Protein AF-A0A397V4N2-F1 (afdb_monomer_lite)

Structure (mmCIF, N/CA/C/O backbone):
data_AF-A0A397V4N2-F1
#
_entry.id   AF-A0A397V4N2-F1
#
loop_
_atom_site.group_PDB
_atom_site.id
_atom_site.type_symbol
_atom_site.label_atom_id
_atom_site.label_alt_id
_atom_site.label_comp_id
_atom_site.label_asym_id
_atom_site.label_entity_id
_atom_site.label_seq_id
_atom_site.pdbx_PDB_ins_code
_atom_site.Cartn_x
_atom_site.Cartn_y
_atom_site.Cartn_z
_atom_site.occupancy
_atom_site.B_iso_or_equiv
_atom_site.auth_seq_id
_atom_s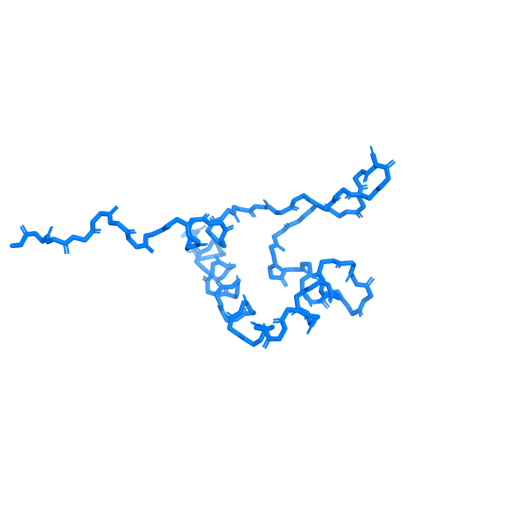ite.auth_comp_id
_atom_site.auth_asym_id
_atom_site.auth_atom_id
_atom_site.pdbx_PDB_model_num
ATOM 1 N N . MET A 1 1 ? -3.122 33.286 12.622 1.00 51.47 1 MET A N 1
ATOM 2 C CA . MET A 1 1 ? -3.805 31.987 12.772 1.00 51.47 1 MET A CA 1
ATOM 3 C C . MET A 1 1 ? -4.582 31.765 11.484 1.00 51.47 1 MET A C 1
ATOM 5 O O . MET A 1 1 ? -5.608 32.402 11.314 1.00 51.47 1 MET A O 1
ATOM 9 N N . ASP A 1 2 ? -4.118 31.039 10.477 1.00 47.97 2 ASP A N 1
ATOM 10 C CA . ASP A 1 2 ? -2.941 30.179 10.336 1.00 47.97 2 ASP A CA 1
ATOM 11 C C . ASP A 1 2 ? -2.534 30.181 8.848 1.00 47.97 2 ASP A C 1
ATOM 13 O O . ASP A 1 2 ? -3.379 30.002 7.972 1.00 47.97 2 ASP A O 1
ATOM 17 N N . GLU A 1 3 ? -1.254 30.429 8.567 1.00 59.44 3 GLU A N 1
ATOM 18 C CA . GLU A 1 3 ? -0.623 30.296 7.248 1.00 59.44 3 GLU A CA 1
ATOM 19 C C . GLU A 1 3 ? -0.180 28.837 7.054 1.00 59.44 3 GLU A C 1
ATOM 21 O O . GLU A 1 3 ? 0.881 28.469 7.546 1.00 59.44 3 GLU A O 1
ATOM 26 N N . ALA A 1 4 ? -0.949 27.996 6.344 1.00 52.72 4 ALA A N 1
ATOM 27 C CA . ALA A 1 4 ? -0.444 26.695 5.862 1.00 52.72 4 ALA A CA 1
ATOM 28 C C . ALA A 1 4 ? -1.339 26.012 4.800 1.00 52.72 4 ALA A C 1
ATOM 30 O O . ALA A 1 4 ? -1.804 24.893 4.997 1.00 52.72 4 ALA A O 1
ATOM 31 N N . THR A 1 5 ? -1.580 26.621 3.633 1.00 56.25 5 THR A N 1
ATOM 32 C CA . THR A 1 5 ? -2.332 25.949 2.537 1.00 56.25 5 THR A CA 1
ATOM 33 C C . THR A 1 5 ? -1.434 25.361 1.434 1.00 56.25 5 THR A C 1
ATOM 35 O O . THR A 1 5 ? -1.932 24.857 0.433 1.00 56.25 5 THR A O 1
ATOM 38 N N . ALA A 1 6 ? -0.105 25.346 1.600 1.00 50.06 6 ALA A N 1
ATOM 39 C CA . ALA A 1 6 ? 0.816 24.984 0.510 1.00 50.06 6 ALA A CA 1
ATOM 40 C C . ALA A 1 6 ? 1.610 23.662 0.667 1.00 50.06 6 ALA A C 1
ATOM 42 O O . ALA A 1 6 ? 2.268 23.259 -0.287 1.00 50.06 6 ALA A O 1
ATOM 43 N N . THR A 1 7 ? 1.507 22.924 1.784 1.00 44.56 7 THR A N 1
ATOM 44 C CA . THR A 1 7 ? 2.349 21.719 2.049 1.00 44.56 7 THR A CA 1
ATOM 45 C C . THR A 1 7 ? 1.583 20.377 2.062 1.00 44.56 7 THR A C 1
ATOM 47 O O . THR A 1 7 ? 2.151 19.324 2.327 1.00 44.56 7 THR A O 1
ATOM 50 N N . HIS A 1 8 ? 0.285 20.345 1.741 1.00 50.78 8 HIS A N 1
ATOM 51 C CA . HIS A 1 8 ? -0.555 19.160 2.004 1.00 50.78 8 HIS A CA 1
ATOM 52 C C . HIS A 1 8 ? -0.772 18.175 0.839 1.00 50.78 8 HIS A C 1
ATOM 54 O O . HIS A 1 8 ? -1.463 17.185 1.035 1.00 50.78 8 HIS A O 1
ATOM 60 N N . ARG A 1 9 ? -0.206 18.365 -0.362 1.00 54.22 9 ARG A N 1
ATOM 61 C CA . ARG A 1 9 ? -0.618 17.547 -1.531 1.00 54.22 9 ARG A CA 1
ATOM 62 C C . ARG A 1 9 ? -0.142 16.089 -1.518 1.00 54.22 9 ARG A C 1
ATOM 64 O O . ARG A 1 9 ? -0.841 15.246 -2.064 1.00 54.22 9 ARG A O 1
ATOM 71 N N . LEU A 1 10 ? 0.990 15.772 -0.886 1.00 50.19 10 LEU A N 1
ATOM 72 C CA . LEU A 1 10 ? 1.461 14.381 -0.755 1.00 50.19 10 LEU A CA 1
ATOM 73 C C . LEU A 1 10 ? 0.778 13.639 0.404 1.00 50.19 10 LEU A C 1
ATOM 75 O O . LEU A 1 10 ? 0.448 12.465 0.266 1.00 50.19 10 LEU A O 1
ATOM 79 N N . ARG A 1 11 ? 0.447 14.345 1.497 1.00 50.03 11 ARG A N 1
ATOM 80 C CA . ARG A 1 11 ? -0.373 13.798 2.594 1.00 50.03 11 ARG A CA 1
ATOM 81 C C . ARG A 1 11 ? -1.766 13.384 2.124 1.00 50.03 11 ARG A C 1
ATOM 83 O O . ARG A 1 11 ? -2.269 12.370 2.580 1.00 50.03 11 ARG A O 1
ATOM 90 N N . THR A 1 12 ? -2.360 14.112 1.178 1.00 51.88 12 THR A N 1
ATOM 91 C CA . THR A 1 12 ? -3.661 13.745 0.596 1.00 51.88 12 THR A CA 1
ATOM 92 C C . THR A 1 12 ? -3.617 12.418 -0.171 1.00 51.88 12 THR A C 1
ATOM 94 O O . THR A 1 12 ? -4.626 11.729 -0.216 1.00 51.88 12 THR A O 1
ATOM 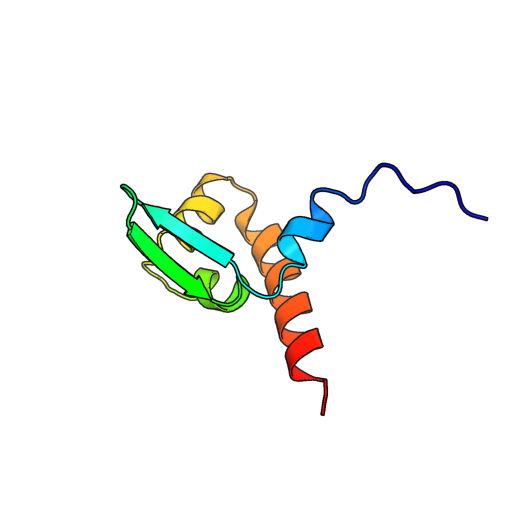97 N N . VAL A 1 13 ? -2.467 12.024 -0.738 1.00 53.91 13 VAL A N 1
ATOM 98 C CA . VAL A 1 13 ? -2.354 10.758 -1.485 1.00 53.91 13 VAL A CA 1
ATOM 99 C C . VAL A 1 13 ? -2.332 9.544 -0.556 1.00 53.91 13 VAL A C 1
ATOM 101 O O . VAL A 1 13 ? -2.965 8.533 -0.842 1.00 53.91 13 VAL A O 1
ATOM 104 N N . ALA A 1 14 ? -1.659 9.651 0.587 1.00 52.72 14 ALA A N 1
ATOM 105 C CA . ALA A 1 14 ? -1.684 8.607 1.611 1.00 52.72 14 ALA A CA 1
ATOM 106 C C . ALA A 1 14 ? -2.987 8.603 2.443 1.00 52.72 14 ALA A C 1
ATOM 108 O O . ALA A 1 14 ? -3.256 7.642 3.158 1.00 52.72 14 ALA A O 1
ATOM 109 N N . ASP A 1 15 ? -3.802 9.658 2.328 1.00 53.94 15 ASP A N 1
ATOM 110 C CA . ASP A 1 15 ? -5.137 9.760 2.929 1.00 53.94 15 ASP A CA 1
ATOM 111 C C . ASP A 1 15 ? -6.245 9.130 2.060 1.00 53.94 15 ASP A C 1
ATOM 113 O O . ASP A 1 15 ? -7.399 9.072 2.486 1.00 53.94 15 ASP A O 1
ATOM 117 N N . TYR A 1 16 ? -5.932 8.635 0.858 1.00 62.91 16 TYR A N 1
ATOM 118 C CA . TYR A 1 16 ? -6.927 7.944 0.040 1.00 62.91 16 TYR A CA 1
ATOM 119 C C . TYR A 1 16 ? -7.349 6.620 0.682 1.00 62.91 16 TYR A C 1
ATOM 121 O O . TYR A 1 16 ? -6.516 5.813 1.089 1.00 62.91 16 TYR A O 1
ATOM 129 N N . ASP A 1 17 ? -8.661 6.371 0.713 1.00 67.44 17 ASP A N 1
ATOM 130 C CA . ASP A 1 17 ? -9.234 5.152 1.291 1.00 67.44 17 ASP A CA 1
ATOM 131 C C . ASP A 1 17 ? -8.716 3.875 0.619 1.00 67.44 17 ASP A C 1
ATOM 133 O O . ASP A 1 17 ? -8.627 2.834 1.264 1.00 67.44 17 ASP A O 1
ATOM 137 N N . ARG A 1 18 ? -8.384 3.931 -0.680 1.00 81.44 18 ARG A N 1
ATOM 138 C CA . ARG A 1 18 ? -7.909 2.781 -1.464 1.00 81.44 18 ARG A CA 1
ATOM 139 C C . ARG A 1 18 ? -6.913 3.199 -2.541 1.00 81.44 18 ARG A C 1
ATOM 141 O O . ARG A 1 18 ? -7.086 4.230 -3.188 1.00 81.44 18 ARG A O 1
ATOM 148 N N . ILE A 1 19 ? -5.916 2.352 -2.768 1.00 85.12 19 ILE A N 1
ATOM 149 C CA . ILE A 1 19 ? -4.929 2.461 -3.842 1.00 85.12 19 ILE A CA 1
ATOM 150 C C . ILE A 1 19 ? -5.277 1.466 -4.944 1.00 85.12 19 ILE A C 1
ATOM 152 O O . ILE A 1 19 ? -5.581 0.307 -4.670 1.00 85.12 19 ILE A O 1
ATOM 156 N N . LEU A 1 20 ? -5.203 1.928 -6.193 1.00 87.50 20 LEU A N 1
ATOM 157 C CA . LEU A 1 20 ? -5.330 1.111 -7.395 1.00 87.50 20 LEU A CA 1
ATOM 158 C C . LEU A 1 20 ? -3.963 1.005 -8.072 1.00 87.50 20 LEU A C 1
ATOM 160 O O . LEU A 1 20 ? -3.436 2.005 -8.558 1.00 87.50 20 LEU A O 1
ATOM 164 N N . VAL A 1 21 ? -3.409 -0.202 -8.128 1.00 86.62 21 VAL A N 1
ATOM 165 C CA . VAL A 1 21 ? -2.178 -0.495 -8.865 1.00 86.62 21 VAL A CA 1
ATOM 166 C C . VAL A 1 21 ? -2.559 -1.101 -10.206 1.00 86.62 21 VAL A C 1
ATOM 168 O O . VAL A 1 21 ? -3.282 -2.099 -10.271 1.00 86.62 21 VAL A O 1
ATOM 171 N N . VAL A 1 22 ? -2.076 -0.484 -11.281 1.00 89.06 22 VAL A N 1
ATOM 172 C CA . VAL A 1 22 ? -2.313 -0.920 -12.658 1.00 89.06 22 VAL A CA 1
ATOM 173 C C . VAL A 1 22 ? -0.978 -1.285 -13.288 1.00 89.06 22 VAL A C 1
ATOM 175 O O . VAL A 1 22 ? -0.067 -0.461 -13.304 1.00 89.06 22 VAL A O 1
ATOM 178 N N . ASP A 1 23 ? -0.892 -2.490 -13.841 1.00 86.12 23 ASP A N 1
ATOM 179 C CA . ASP A 1 23 ? 0.253 -2.960 -14.619 1.00 86.12 23 ASP A CA 1
ATOM 180 C C . ASP A 1 23 ? -0.210 -3.396 -16.012 1.00 86.12 23 ASP A C 1
ATOM 182 O O . ASP A 1 23 ? -1.231 -4.069 -16.164 1.00 86.12 23 ASP A O 1
ATOM 186 N N . ALA A 1 24 ? 0.498 -2.948 -17.052 1.00 88.75 24 ALA A N 1
ATOM 187 C CA . ALA A 1 24 ? 0.184 -3.245 -18.455 1.00 88.75 24 ALA A CA 1
ATOM 188 C C . ALA A 1 24 ? -1.301 -3.031 -18.856 1.00 88.75 24 ALA A C 1
ATOM 190 O O . ALA A 1 24 ? -1.836 -3.742 -19.706 1.00 88.75 24 ALA A O 1
ATOM 191 N N . GLY A 1 25 ? -1.980 -2.053 -18.244 1.00 91.00 25 GLY A N 1
ATOM 192 C CA . GLY A 1 25 ? -3.397 -1.756 -18.494 1.00 91.00 25 GLY A CA 1
ATOM 193 C C . GLY A 1 25 ? -4.396 -2.639 -17.735 1.00 91.00 25 GLY A C 1
ATOM 194 O O . GLY A 1 25 ? -5.599 -2.483 -17.926 1.00 91.00 25 GLY A O 1
ATOM 195 N N . ASN A 1 26 ? -3.924 -3.524 -16.855 1.00 88.75 26 ASN A N 1
ATOM 196 C CA . ASN A 1 26 ? -4.746 -4.376 -16.002 1.00 88.75 26 ASN A CA 1
ATOM 197 C C . ASN A 1 26 ? -4.607 -3.963 -14.536 1.00 88.75 26 ASN A C 1
ATOM 199 O O . ASN A 1 26 ? -3.522 -3.622 -14.071 1.00 88.75 26 ASN A O 1
ATOM 203 N N . VAL A 1 27 ? -5.710 -4.014 -13.790 1.00 90.06 27 VAL A N 1
ATOM 204 C CA . VAL A 1 27 ? -5.683 -3.810 -12.338 1.00 90.06 27 VAL A CA 1
ATOM 205 C C . VAL A 1 27 ? -5.023 -5.023 -11.695 1.00 90.06 27 VAL A C 1
ATOM 207 O O . VAL A 1 27 ? -5.578 -6.118 -11.746 1.00 90.06 27 VAL A O 1
ATOM 210 N N . VAL A 1 28 ? -3.851 -4.821 -11.095 1.00 89.75 28 VAL A N 1
ATOM 211 C CA . VAL A 1 28 ? -3.113 -5.882 -10.395 1.00 89.75 28 VAL A CA 1
ATOM 212 C C . VAL A 1 28 ? -3.387 -5.878 -8.899 1.00 89.75 28 VAL A C 1
ATOM 214 O O . VAL A 1 28 ? -3.454 -6.945 -8.298 1.00 89.75 28 VAL A O 1
ATOM 217 N N . GLU A 1 29 ? -3.631 -4.707 -8.303 1.00 89.62 29 GLU A N 1
ATOM 218 C CA . GLU A 1 29 ? -4.034 -4.598 -6.901 1.00 89.62 29 GLU A CA 1
ATOM 219 C C . GLU A 1 29 ? -5.033 -3.464 -6.678 1.00 89.62 29 GLU A C 1
ATOM 221 O O . GLU A 1 29 ? -4.952 -2.406 -7.301 1.00 89.62 29 GLU A O 1
ATOM 226 N N . PHE A 1 30 ? -5.969 -3.679 -5.754 1.00 89.31 30 PHE A N 1
ATOM 227 C CA . PHE A 1 30 ? -6.910 -2.659 -5.313 1.00 89.31 30 PHE A CA 1
ATOM 228 C C . PHE A 1 30 ? -7.288 -2.876 -3.848 1.00 89.31 30 PHE A C 1
ATOM 230 O O . PHE A 1 30 ? -8.089 -3.760 -3.552 1.00 89.31 30 PHE A O 1
ATOM 237 N N . ASP A 1 31 ? -6.699 -2.105 -2.935 1.00 88.75 31 ASP A N 1
ATOM 238 C CA . ASP A 1 31 ? -7.001 -2.194 -1.499 1.00 88.75 31 ASP A CA 1
ATOM 239 C C . ASP A 1 31 ? -6.474 -0.970 -0.724 1.00 88.75 31 ASP A C 1
ATOM 241 O O . ASP A 1 31 ? -5.903 -0.045 -1.305 1.00 88.75 31 ASP A O 1
ATOM 245 N N . ILE A 1 32 ? -6.661 -0.954 0.596 1.00 88.44 32 ILE A N 1
ATOM 246 C CA . ILE A 1 32 ? -6.082 0.040 1.508 1.00 88.44 32 ILE A CA 1
ATOM 247 C C . ILE A 1 32 ? -4.545 -0.066 1.455 1.00 88.44 32 ILE A C 1
ATOM 249 O O . ILE A 1 32 ? -4.017 -1.180 1.535 1.00 88.44 32 ILE A O 1
ATOM 253 N N . PRO A 1 33 ? -3.799 1.057 1.396 1.00 87.44 33 PRO A N 1
ATOM 254 C CA . PRO A 1 33 ? -2.335 1.044 1.287 1.00 87.44 33 PRO A CA 1
ATOM 255 C C . PRO A 1 33 ? -1.653 0.194 2.368 1.00 87.44 33 PRO A C 1
ATOM 257 O O . PRO A 1 33 ? -0.709 -0.533 2.075 1.00 87.44 33 PRO A O 1
ATOM 260 N N . TYR A 1 34 ? -2.176 0.212 3.598 1.00 89.94 34 TYR A N 1
ATOM 261 C CA . TYR A 1 34 ? -1.658 -0.598 4.702 1.00 89.94 34 TYR A CA 1
ATOM 262 C C . TYR A 1 34 ? -1.780 -2.106 4.449 1.00 89.94 34 TYR A C 1
ATOM 264 O O . TYR A 1 34 ? -0.857 -2.863 4.743 1.00 89.94 34 TYR A O 1
ATOM 272 N N . LEU A 1 35 ? -2.904 -2.551 3.878 1.00 89.38 35 LEU A N 1
ATOM 273 C CA . LEU A 1 35 ? -3.127 -3.958 3.544 1.00 89.38 35 LEU A CA 1
ATOM 274 C C . LEU A 1 35 ? -2.265 -4.383 2.354 1.00 89.38 35 LEU A C 1
ATOM 276 O O . LEU A 1 35 ? -1.686 -5.466 2.380 1.00 89.38 35 LEU A O 1
ATOM 280 N N . LEU A 1 36 ? -2.117 -3.517 1.346 1.00 89.31 36 LEU A N 1
ATOM 281 C CA . LEU A 1 36 ? -1.233 -3.765 0.204 1.00 89.31 36 LEU A CA 1
ATOM 282 C C . LEU A 1 36 ? 0.238 -3.882 0.630 1.00 89.31 36 LEU A C 1
ATOM 284 O O . LEU A 1 36 ? 0.937 -4.777 0.169 1.00 89.31 36 LEU A O 1
ATOM 288 N N . MET A 1 37 ? 0.700 -3.041 1.561 1.00 88.88 37 MET A N 1
ATOM 289 C CA . MET A 1 37 ? 2.066 -3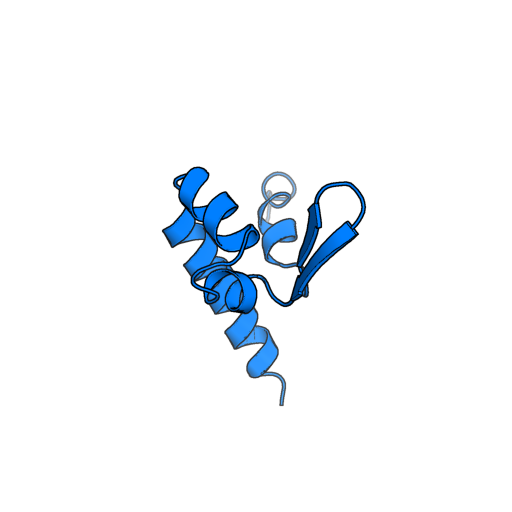.105 2.103 1.00 88.88 37 MET A CA 1
ATOM 290 C C . ME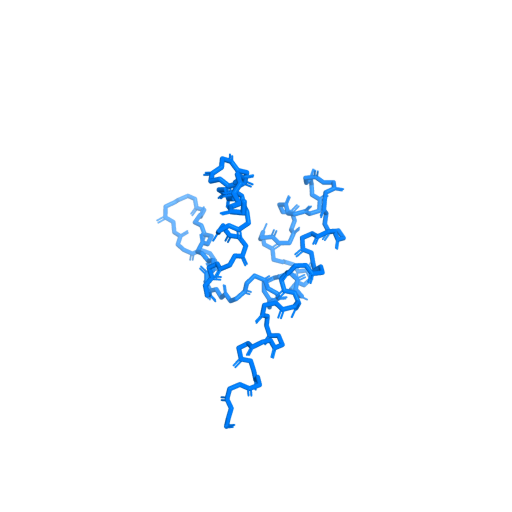T A 1 37 ? 2.331 -4.351 2.953 1.00 88.88 37 MET A C 1
ATOM 292 O O . MET A 1 37 ? 3.471 -4.806 3.035 1.00 88.88 37 MET A O 1
ATOM 296 N N . GLN A 1 38 ? 1.300 -4.915 3.587 1.00 87.81 38 GLN A N 1
ATOM 297 C CA . GLN A 1 38 ? 1.426 -6.170 4.331 1.00 87.81 38 GLN A CA 1
ATOM 298 C C . GLN A 1 38 ? 1.558 -7.397 3.422 1.00 87.81 38 GLN A C 1
ATOM 300 O O . GLN A 1 38 ? 2.010 -8.448 3.881 1.00 87.81 38 GLN A O 1
ATOM 305 N N . LYS A 1 39 ? 1.206 -7.290 2.136 1.00 86.94 39 LYS A N 1
ATOM 306 C CA . LYS A 1 39 ? 1.406 -8.383 1.185 1.00 86.94 39 LYS A CA 1
ATOM 307 C C . LYS A 1 39 ? 2.890 -8.517 0.873 1.00 86.94 39 LYS A C 1
ATOM 309 O O . LYS A 1 39 ? 3.485 -7.653 0.237 1.00 86.94 39 LYS A O 1
ATOM 314 N N . SER A 1 40 ? 3.482 -9.625 1.309 1.00 79.31 40 SER A N 1
ATOM 315 C CA . SER A 1 40 ? 4.910 -9.910 1.127 1.00 79.31 40 SER A CA 1
ATOM 316 C C . SER A 1 40 ? 5.375 -9.940 -0.330 1.00 79.31 40 SER A C 1
ATOM 318 O O . SER A 1 40 ? 6.549 -9.705 -0.568 1.00 79.31 40 SER A O 1
ATOM 320 N N . ASP A 1 41 ? 4.467 -10.198 -1.273 1.00 82.56 41 ASP A N 1
ATOM 321 C CA . ASP A 1 41 ? 4.739 -10.301 -2.716 1.00 82.56 41 ASP A CA 1
ATOM 322 C C . ASP A 1 41 ? 3.895 -9.290 -3.526 1.00 82.56 41 ASP A C 1
ATOM 324 O O . ASP A 1 41 ? 3.494 -9.536 -4.659 1.00 82.56 41 ASP A O 1
ATOM 328 N N . GLY A 1 42 ? 3.517 -8.167 -2.904 1.00 86.56 42 GLY A N 1
ATOM 329 C CA . GLY A 1 42 ? 2.679 -7.151 -3.544 1.00 86.56 42 GLY A CA 1
ATOM 330 C C . GLY A 1 42 ? 3.495 -6.187 -4.417 1.00 86.56 42 GLY A C 1
ATOM 331 O O . GLY A 1 42 ? 4.467 -5.617 -3.909 1.00 86.56 42 GLY A O 1
ATOM 332 N N . PRO A 1 43 ? 3.102 -5.905 -5.677 1.00 88.00 43 PRO A N 1
ATOM 333 C CA . PRO A 1 43 ? 3.759 -4.882 -6.494 1.00 88.00 43 PRO A CA 1
ATOM 334 C C . PRO A 1 43 ? 3.758 -3.503 -5.821 1.00 88.00 43 PRO A C 1
ATOM 336 O O . PRO A 1 43 ? 4.728 -2.757 -5.953 1.00 88.00 43 PRO A O 1
ATOM 339 N N . PHE A 1 44 ? 2.719 -3.168 -5.045 1.00 88.06 44 PHE A N 1
ATOM 340 C CA . PHE A 1 44 ? 2.701 -1.921 -4.278 1.00 88.06 44 PHE A CA 1
ATOM 341 C C . PHE A 1 44 ? 3.807 -1.865 -3.219 1.00 88.06 44 PHE A C 1
ATOM 343 O O . PHE A 1 44 ? 4.494 -0.853 -3.078 1.00 88.06 44 PHE A O 1
ATOM 350 N N . ARG A 1 45 ? 3.997 -2.964 -2.481 1.00 89.25 45 ARG A N 1
ATOM 351 C CA . ARG A 1 45 ? 5.033 -3.069 -1.455 1.00 89.25 45 ARG A CA 1
ATOM 352 C C . ARG A 1 45 ? 6.417 -2.917 -2.079 1.00 89.25 45 ARG A C 1
ATOM 354 O O . ARG A 1 45 ? 7.199 -2.109 -1.584 1.00 89.25 45 ARG A O 1
ATOM 361 N N . GLU A 1 46 ? 6.684 -3.625 -3.177 1.00 90.06 46 GLU A N 1
ATOM 362 C CA . GLU A 1 46 ? 7.968 -3.534 -3.879 1.00 90.06 46 GLU A CA 1
ATOM 363 C C . GLU A 1 46 ? 8.244 -2.094 -4.338 1.00 90.06 46 GLU A C 1
ATOM 365 O O . GLU A 1 46 ? 9.348 -1.581 -4.153 1.00 90.06 46 GLU A O 1
ATOM 370 N N . MET A 1 47 ? 7.231 -1.399 -4.869 1.00 87.62 47 MET A N 1
ATOM 371 C CA . MET A 1 47 ? 7.349 0.020 -5.214 1.00 87.62 47 MET A CA 1
ATOM 372 C C . MET A 1 47 ? 7.739 0.872 -4.000 1.00 87.62 47 MET A C 1
ATOM 374 O O . MET A 1 47 ? 8.659 1.683 -4.099 1.00 87.62 47 MET A O 1
ATOM 378 N N . CYS A 1 48 ? 7.093 0.676 -2.848 1.00 88.44 48 CYS A N 1
ATOM 379 C CA . CYS A 1 48 ? 7.405 1.421 -1.628 1.00 88.44 48 CYS A CA 1
ATOM 380 C C . CYS A 1 48 ? 8.794 1.091 -1.057 1.00 88.44 48 CYS A C 1
ATOM 382 O O . CYS A 1 48 ? 9.492 1.996 -0.597 1.00 88.44 48 CYS A O 1
ATOM 384 N N . GLU A 1 49 ? 9.219 -0.174 -1.106 1.00 88.44 49 GLU A N 1
ATOM 385 C CA . GLU A 1 49 ? 10.564 -0.603 -0.696 1.00 88.44 49 GLU A CA 1
ATOM 386 C C . GLU A 1 49 ? 11.640 0.019 -1.598 1.00 88.44 49 GLU A C 1
ATOM 388 O O . GLU A 1 49 ? 12.666 0.494 -1.107 1.00 88.44 49 GLU A O 1
ATOM 393 N N . ARG A 1 50 ? 11.381 0.117 -2.908 1.00 88.38 50 ARG A N 1
ATOM 394 C CA . ARG A 1 50 ? 12.292 0.746 -3.877 1.00 88.38 50 ARG A CA 1
ATOM 395 C C . ARG A 1 50 ? 12.389 2.265 -3.743 1.00 88.38 50 ARG A C 1
ATOM 397 O O . ARG A 1 50 ? 13.421 2.821 -4.113 1.00 88.38 50 ARG A O 1
ATOM 404 N N . SER A 1 51 ? 11.366 2.929 -3.206 1.00 85.00 51 SER A N 1
ATOM 405 C CA . SER A 1 51 ? 11.394 4.376 -2.941 1.00 85.00 51 SER A CA 1
ATOM 406 C C . SER A 1 51 ? 12.312 4.763 -1.775 1.00 85.00 51 SER A C 1
ATOM 408 O O . SER A 1 51 ? 12.668 5.929 -1.650 1.00 85.00 51 SER A O 1
ATOM 410 N N . GLY A 1 52 ? 12.702 3.817 -0.909 1.00 87.31 52 GLY A N 1
ATOM 411 C CA . GLY A 1 52 ? 13.532 4.090 0.274 1.00 87.31 52 GLY A CA 1
ATOM 412 C C . GLY A 1 52 ? 12.785 4.738 1.449 1.00 87.31 52 GLY A C 1
ATOM 413 O O . GLY A 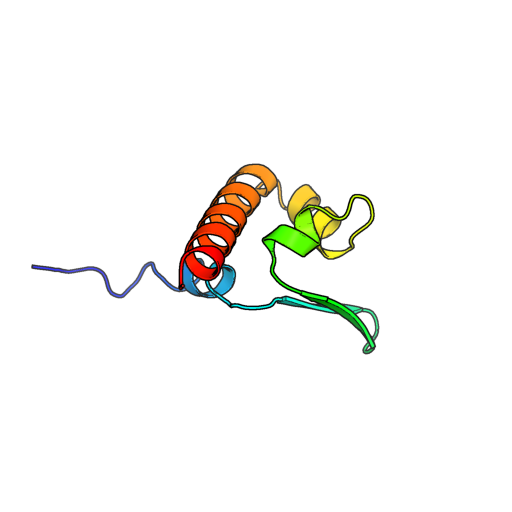1 52 ? 13.347 4.871 2.531 1.00 87.31 52 GLY A O 1
ATOM 414 N N . GLU A 1 53 ? 11.508 5.077 1.269 1.00 87.62 53 GLU A N 1
ATOM 415 C CA . GLU A 1 53 ? 10.638 5.717 2.270 1.00 87.62 53 GLU A CA 1
ATOM 416 C C . GLU A 1 53 ? 9.640 4.729 2.904 1.00 87.62 53 GLU A C 1
ATOM 418 O O . GLU A 1 53 ? 8.669 5.129 3.543 1.00 87.62 53 GLU A O 1
ATOM 423 N N . PHE A 1 54 ? 9.864 3.419 2.746 1.00 87.25 54 PHE A N 1
ATOM 424 C CA . PHE A 1 54 ? 8.932 2.366 3.170 1.00 87.25 54 PHE A CA 1
ATOM 425 C C . PHE A 1 54 ? 8.460 2.502 4.623 1.00 87.25 54 PHE A C 1
ATOM 427 O O . PHE A 1 54 ? 7.268 2.380 4.893 1.00 87.25 54 PHE A O 1
ATOM 434 N N . ALA A 1 55 ? 9.377 2.781 5.554 1.00 87.81 55 ALA A N 1
ATOM 435 C CA . ALA A 1 55 ? 9.049 2.908 6.973 1.00 87.81 55 ALA A CA 1
ATOM 436 C C . ALA A 1 55 ? 8.100 4.086 7.253 1.00 87.81 55 ALA A C 1
ATOM 438 O O . ALA A 1 55 ? 7.147 3.936 8.012 1.00 87.81 55 ALA A O 1
ATOM 439 N N . GLU A 1 56 ? 8.324 5.237 6.611 1.00 87.69 56 GLU A N 1
ATOM 440 C CA . GLU A 1 56 ? 7.460 6.411 6.771 1.00 87.69 56 GLU A CA 1
ATOM 441 C C . GLU A 1 56 ? 6.081 6.163 6.145 1.00 87.69 56 GLU A C 1
ATOM 443 O O . GLU A 1 56 ? 5.050 6.404 6.774 1.00 87.69 56 GLU A O 1
ATOM 448 N N . LEU A 1 57 ? 6.056 5.596 4.935 1.00 86.25 57 LEU A N 1
ATOM 449 C CA . LEU A 1 57 ? 4.820 5.256 4.234 1.00 86.25 57 LEU A CA 1
ATOM 450 C C . LEU A 1 57 ? 3.983 4.219 5.002 1.00 86.25 57 LEU A C 1
ATOM 452 O O . LEU A 1 57 ? 2.758 4.341 5.051 1.00 86.25 57 LEU A O 1
ATOM 456 N N . MET A 1 58 ? 4.631 3.233 5.631 1.00 88.06 58 MET A N 1
ATOM 457 C CA . MET A 1 58 ? 3.967 2.213 6.442 1.00 88.06 58 MET A CA 1
ATOM 458 C C . MET A 1 58 ? 3.319 2.807 7.695 1.00 88.06 58 MET A C 1
ATOM 460 O O . MET A 1 58 ? 2.177 2.459 7.997 1.00 88.06 58 MET A O 1
ATOM 464 N N . GLU A 1 59 ? 3.995 3.721 8.393 1.00 88.94 59 GLU A N 1
ATOM 465 C CA . GLU A 1 59 ? 3.423 4.387 9.569 1.00 88.94 59 GLU A CA 1
ATOM 466 C C . GLU A 1 59 ? 2.211 5.249 9.194 1.00 88.94 59 GLU A C 1
ATOM 468 O O . GLU A 1 59 ? 1.165 5.157 9.841 1.00 88.94 59 GLU A O 1
ATOM 473 N N . ILE A 1 60 ? 2.298 6.017 8.102 1.00 87.00 60 ILE A N 1
ATOM 474 C CA . ILE A 1 60 ? 1.175 6.832 7.613 1.00 87.00 60 ILE A CA 1
ATOM 475 C C . ILE A 1 60 ? -0.011 5.938 7.219 1.00 87.00 60 ILE A C 1
ATOM 477 O O . ILE A 1 60 ? -1.148 6.188 7.628 1.00 87.00 60 ILE A O 1
ATOM 481 N N . ALA A 1 61 ? 0.245 4.868 6.460 1.00 87.44 61 ALA A N 1
ATOM 482 C CA . ALA A 1 61 ? -0.792 3.936 6.029 1.00 87.44 61 ALA A CA 1
ATOM 483 C C . ALA A 1 61 ? -1.462 3.232 7.222 1.00 87.44 61 ALA A C 1
ATOM 485 O O . ALA A 1 61 ? -2.686 3.071 7.240 1.00 87.44 61 ALA A O 1
ATOM 486 N N . LYS A 1 62 ? -0.679 2.850 8.238 1.00 88.69 62 LYS A N 1
ATOM 487 C CA . LYS A 1 62 ? -1.176 2.236 9.473 1.00 88.69 62 LYS A CA 1
ATOM 488 C C . LYS A 1 62 ? -2.091 3.182 10.248 1.00 88.69 62 LYS A C 1
ATOM 490 O O . LYS A 1 62 ? -3.201 2.784 10.592 1.00 88.69 62 LYS A O 1
ATOM 495 N N . GLN A 1 63 ? -1.669 4.430 10.467 1.00 86.88 63 GLN A N 1
ATOM 496 C CA . GLN A 1 63 ? -2.489 5.427 11.165 1.00 86.88 63 GLN A CA 1
ATOM 497 C C . GLN A 1 63 ? -3.841 5.638 10.474 1.00 86.88 63 GLN A C 1
ATOM 499 O O . GLN A 1 63 ? -4.880 5.716 11.134 1.00 86.88 63 GLN A O 1
ATOM 504 N N . LYS A 1 64 ? -3.845 5.681 9.136 1.00 83.56 64 LYS A N 1
ATOM 505 C CA . LYS A 1 64 ? -5.081 5.786 8.354 1.00 83.56 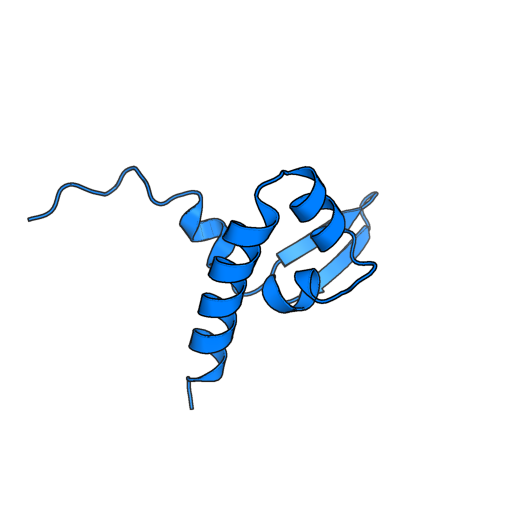64 LYS A CA 1
ATOM 506 C C . LYS A 1 64 ? -5.974 4.556 8.539 1.00 83.56 64 LYS A C 1
ATOM 508 O O . LYS A 1 64 ? -7.167 4.713 8.789 1.00 83.56 64 LYS A O 1
ATOM 513 N N . TYR A 1 65 ? -5.410 3.350 8.473 1.00 86.50 65 TYR A N 1
ATOM 514 C CA . TYR A 1 65 ? -6.148 2.099 8.680 1.00 86.50 65 TYR A CA 1
ATOM 515 C C . TYR A 1 65 ? -6.786 2.008 10.077 1.00 86.50 65 TYR A C 1
ATOM 517 O O . TYR A 1 65 ? -7.950 1.621 10.200 1.00 86.50 65 TYR A O 1
ATOM 525 N N . GLU A 1 66 ? -6.058 2.408 11.123 1.00 86.12 66 GLU A N 1
ATOM 526 C CA . GLU A 1 66 ? -6.566 2.446 12.502 1.00 86.12 66 GLU A CA 1
ATOM 527 C C . GLU A 1 66 ? -7.701 3.469 12.664 1.00 86.12 66 GLU A C 1
ATOM 529 O O . GLU A 1 66 ? -8.727 3.150 13.264 1.00 86.12 66 GLU A O 1
ATOM 534 N N . SER A 1 67 ? -7.569 4.657 12.063 1.00 83.00 67 SER A N 1
ATOM 535 C CA . SER A 1 67 ? -8.598 5.708 12.086 1.00 83.00 67 SER A CA 1
ATOM 536 C C . SER A 1 67 ? -9.909 5.268 11.413 1.00 83.00 67 SER A C 1
ATOM 538 O O . SER A 1 67 ? -10.994 5.463 11.964 1.00 83.00 67 SER A O 1
ATOM 540 N N . ILE A 1 68 ? -9.826 4.589 10.261 1.00 76.88 68 ILE A N 1
ATOM 541 C CA . ILE A 1 68 ? -11.007 4.048 9.561 1.00 76.88 68 ILE A CA 1
ATOM 542 C C . ILE A 1 68 ? -11.647 2.910 10.374 1.00 76.88 68 ILE A C 1
ATOM 544 O O . ILE A 1 68 ? -12.871 2.824 10.465 1.00 76.88 68 ILE A O 1
ATOM 548 N N . SER A 1 69 ? -10.833 2.060 11.006 1.00 74.00 69 SER A N 1
ATOM 549 C CA . SER A 1 69 ? -11.307 0.906 11.785 1.00 74.00 69 SER A CA 1
ATOM 550 C C . SER A 1 69 ? -11.982 1.290 13.111 1.00 74.00 69 SER A C 1
ATOM 552 O O . SER A 1 69 ? -12.746 0.496 13.653 1.00 74.00 69 SER A O 1
ATOM 554 N N . GLN A 1 70 ? -11.720 2.492 13.638 1.00 62.97 70 GLN A N 1
ATOM 555 C CA . GLN A 1 70 ? -12.295 2.998 14.894 1.00 62.97 70 GLN A CA 1
ATOM 556 C C . GLN A 1 70 ? -13.623 3.749 14.727 1.00 62.97 70 GLN A C 1
ATOM 558 O O . GLN A 1 70 ? -14.218 4.157 15.723 1.00 62.97 70 GLN A O 1
ATOM 563 N N . THR A 1 71 ? -14.123 3.910 13.500 1.00 53.44 71 THR A N 1
ATOM 564 C CA . THR A 1 71 ? -15.475 4.439 13.283 1.00 53.44 71 THR A CA 1
ATOM 565 C C . THR A 1 71 ? -16.490 3.308 13.505 1.00 53.44 71 THR A C 1
ATOM 567 O O . THR A 1 71 ? -16.868 2.594 12.574 1.00 53.44 71 THR A O 1
ATOM 570 N N . HIS A 1 72 ? -16.882 3.100 14.763 1.00 45.81 72 HIS A N 1
ATOM 571 C CA . HIS A 1 72 ? -18.036 2.302 15.192 1.00 45.81 72 HIS A CA 1
ATOM 572 C C . HIS A 1 72 ? -18.861 3.100 16.198 1.00 45.81 72 HIS A C 1
ATOM 574 O O . HIS A 1 72 ? -18.249 3.702 17.109 1.00 45.81 72 HIS A O 1
#

Sequence (72 aa):
MDEATATHRLRTVADYDRILVVDAGNVVEFDIPYLLMQKSDGPFREMCERSGEFAELMEIAKQKYESISQTH

Radius of gyration: 13.84 Å; chains: 1; bounding box: 32×42×34 Å

Foldseek 3Di:
DDPDPPPCPVVVVLLDQWDFDDDPNHTPDIGQLLVQCPPPPHPSVVVLVVVVCVVVSNVSSVVNVVVVVPPD

Organism: NCBI:txid44941

pLDDT: mean 77.71, std 15.47, range [44.56, 91.0]

InterPro domains:
  IPR027417 P-loop containing nucleoside triphosphate hydrolase [G3DSA:3.40.50.300] (4-71)
  IPR027417 P-loop containing nucleoside triphosphate hydrolase [SSF52540] (5-49)

Secondary structure (DSSP, 8-state):
----SSS-TTHHHHT-S-EEEEETTEEEEEE-HHHHHH-TT-HHHHHHHHTT-HHHHHHHHHHHHHHHHT--